Protein AF-A0A8T0P6I9-F1 (afdb_monomer_lite)

Structure (mmCIF, N/CA/C/O backbone):
data_AF-A0A8T0P6I9-F1
#
_entry.id   AF-A0A8T0P6I9-F1
#
loop_
_atom_site.group_PDB
_atom_site.id
_atom_site.type_symbol
_atom_site.label_atom_id
_atom_site.label_alt_id
_atom_site.label_comp_id
_atom_site.label_asym_id
_atom_site.label_entity_id
_atom_site.label_seq_id
_atom_site.pdbx_PDB_ins_code
_atom_site.Cartn_x
_atom_site.Cartn_y
_atom_site.Cartn_z
_atom_site.occupancy
_atom_site.B_iso_or_equiv
_atom_site.auth_seq_id
_atom_site.auth_comp_id
_atom_site.auth_asym_id
_atom_site.auth_atom_id
_atom_site.pdbx_PDB_model_num
ATOM 1 N N . MET A 1 1 ? 4.003 14.839 -4.816 1.00 78.62 1 MET A N 1
ATOM 2 C CA . MET A 1 1 ? 3.125 14.920 -3.623 1.00 78.62 1 MET A CA 1
ATOM 3 C C . MET A 1 1 ? 2.060 13.840 -3.735 1.00 78.62 1 MET A C 1
ATOM 5 O O . MET A 1 1 ? 1.485 13.714 -4.811 1.00 78.62 1 MET A O 1
ATOM 9 N N . ILE A 1 2 ? 1.836 13.067 -2.672 1.00 88.75 2 ILE A N 1
ATOM 10 C CA . ILE A 1 2 ? 0.746 12.087 -2.562 1.00 88.75 2 ILE A CA 1
ATOM 11 C C . ILE A 1 2 ? -0.077 12.498 -1.343 1.00 88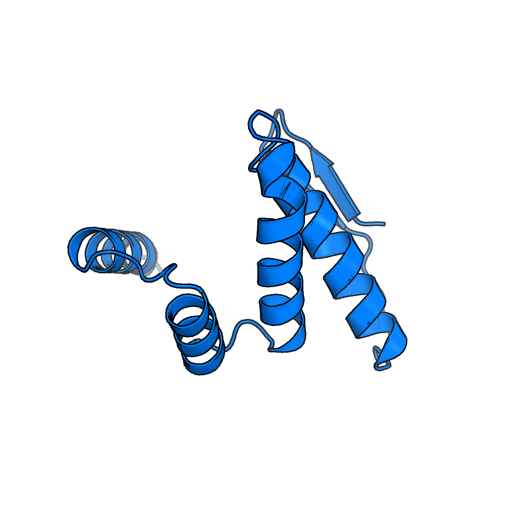.75 2 ILE A C 1
ATOM 13 O O . ILE A 1 2 ? 0.505 12.916 -0.344 1.00 88.75 2 ILE A O 1
ATOM 17 N N . ARG A 1 3 ? -1.404 12.475 -1.453 1.00 89.62 3 ARG A N 1
ATOM 18 C CA . ARG A 1 3 ? -2.305 12.829 -0.356 1.00 89.62 3 ARG A CA 1
ATOM 19 C C . ARG A 1 3 ? -3.564 11.983 -0.413 1.00 89.62 3 ARG A C 1
ATOM 21 O O . ARG A 1 3 ? -4.273 12.018 -1.421 1.00 89.62 3 ARG A O 1
ATOM 28 N N . TRP A 1 4 ? -3.877 11.311 0.687 1.00 90.56 4 TRP A N 1
ATOM 29 C CA . TRP A 1 4 ? -5.179 10.677 0.869 1.00 90.56 4 TRP A CA 1
ATOM 30 C C . TRP A 1 4 ? -6.204 11.669 1.431 1.00 90.56 4 TRP A C 1
ATOM 32 O O . TRP A 1 4 ? -5.986 12.326 2.450 1.00 90.56 4 TRP A O 1
ATOM 42 N N . GLU A 1 5 ? -7.349 11.781 0.768 1.00 91.19 5 GLU A N 1
ATOM 43 C CA . GLU A 1 5 ? -8.500 12.546 1.229 1.00 91.19 5 GLU A CA 1
ATOM 44 C C . GLU A 1 5 ? -9.618 11.591 1.639 1.00 91.19 5 GLU A C 1
ATOM 46 O O . GLU A 1 5 ? -10.221 10.893 0.823 1.00 91.19 5 GLU A O 1
ATOM 51 N N . ARG A 1 6 ? -9.858 11.551 2.949 1.00 83.38 6 ARG A N 1
ATOM 52 C CA . ARG A 1 6 ? -10.652 10.513 3.604 1.00 83.38 6 ARG A CA 1
ATOM 53 C C . ARG A 1 6 ? -12.140 10.581 3.278 1.00 83.38 6 ARG A C 1
ATOM 55 O O . ARG A 1 6 ? -12.760 9.537 3.122 1.00 83.38 6 ARG A O 1
ATOM 62 N N . GLU A 1 7 ? -12.712 11.778 3.199 1.00 87.19 7 GLU A N 1
ATOM 63 C CA . GLU A 1 7 ? -14.168 11.958 3.121 1.00 87.19 7 GLU A CA 1
ATOM 64 C C . GLU A 1 7 ? -14.742 11.400 1.820 1.00 87.19 7 GLU A C 1
ATOM 66 O O . GLU A 1 7 ? -15.793 10.767 1.835 1.00 87.19 7 GLU A O 1
ATOM 71 N N . ASN A 1 8 ? -14.016 11.558 0.713 1.00 87.88 8 ASN A N 1
ATOM 72 C CA . ASN A 1 8 ? -14.421 11.037 -0.590 1.00 87.88 8 ASN A CA 1
ATOM 73 C C . ASN A 1 8 ? -13.627 9.802 -1.039 1.00 87.88 8 ASN A C 1
ATOM 75 O O . ASN A 1 8 ? -13.789 9.371 -2.181 1.00 87.88 8 ASN A O 1
ATOM 79 N N . SER A 1 9 ? -12.765 9.242 -0.179 1.00 84.31 9 SER A N 1
ATOM 80 C CA . SER A 1 9 ? -11.862 8.128 -0.518 1.00 84.31 9 SER A CA 1
ATOM 81 C C . SER A 1 9 ? -11.034 8.395 -1.785 1.00 84.31 9 SER A C 1
ATOM 83 O O . SER A 1 9 ? -10.914 7.540 -2.664 1.00 84.31 9 SER A O 1
ATOM 85 N N . LYS A 1 10 ? -10.492 9.614 -1.911 1.00 89.62 10 LYS A N 1
ATOM 86 C CA . LYS A 1 10 ? -9.718 10.042 -3.084 1.00 89.62 10 LYS A CA 1
ATOM 87 C C . LYS A 1 10 ? -8.233 10.100 -2.770 1.00 89.62 10 LYS A C 1
ATOM 89 O O . LYS A 1 10 ? -7.812 10.725 -1.800 1.00 89.62 10 LYS A O 1
ATOM 94 N N . LEU A 1 11 ? -7.433 9.513 -3.655 1.00 87.62 11 LEU A N 1
ATOM 95 C CA . LEU A 1 11 ? -5.984 9.652 -3.648 1.00 87.62 11 LEU A CA 1
ATOM 96 C C . LEU A 1 11 ? -5.572 10.700 -4.681 1.00 87.62 11 LEU A C 1
ATOM 98 O O . LEU A 1 11 ? -5.785 10.522 -5.880 1.00 87.62 11 LEU A O 1
ATOM 102 N N . TYR A 1 12 ? -4.958 11.784 -4.217 1.00 89.88 12 TYR A N 1
ATOM 103 C CA . TYR A 1 12 ? -4.376 12.800 -5.084 1.00 89.88 12 TYR A CA 1
ATOM 104 C C . TYR A 1 12 ? -2.883 12.551 -5.220 1.00 89.88 12 TYR A C 1
ATOM 106 O O . TYR A 1 12 ? -2.175 12.372 -4.228 1.00 89.88 12 TYR A O 1
ATOM 114 N N . MET A 1 13 ? -2.400 12.570 -6.456 1.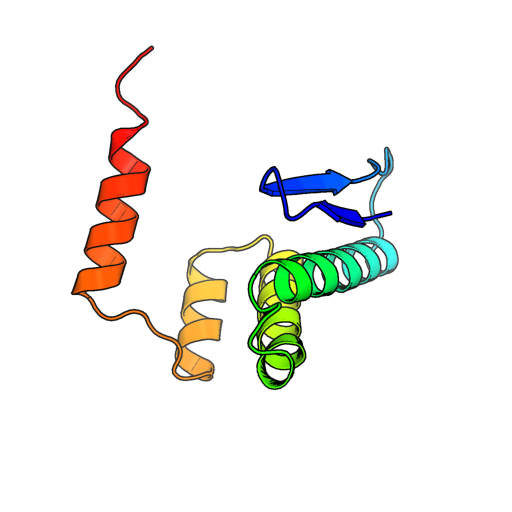00 87.81 13 MET A N 1
ATOM 115 C CA . MET A 1 13 ? -1.010 12.295 -6.777 1.00 87.81 13 MET A CA 1
ATOM 116 C C . MET A 1 13 ? -0.543 13.224 -7.885 1.00 87.81 13 MET A C 1
ATOM 118 O O . MET A 1 13 ? -1.229 13.415 -8.887 1.00 87.81 13 MET A O 1
ATOM 122 N N . GLN A 1 14 ? 0.634 13.804 -7.697 1.00 83.31 14 GLN A N 1
ATOM 123 C CA . GLN A 1 14 ? 1.304 14.555 -8.747 1.00 83.31 14 GLN A CA 1
ATOM 124 C C . GLN A 1 14 ? 2.083 13.582 -9.635 1.00 83.31 14 GLN A C 1
ATOM 126 O O . GLN A 1 14 ? 2.949 12.870 -9.123 1.00 83.31 14 GLN A O 1
ATOM 131 N N . SER A 1 15 ? 1.762 13.555 -10.933 1.00 71.50 15 SER A N 1
ATOM 132 C CA . SER A 1 15 ? 2.509 12.783 -11.934 1.00 71.50 15 SER A CA 1
ATOM 133 C C . SER A 1 15 ? 3.958 13.261 -12.001 1.00 71.50 15 SER A C 1
ATOM 135 O O . SER A 1 15 ? 4.226 14.461 -11.901 1.00 71.50 15 SER A O 1
ATOM 137 N N . SER A 1 16 ? 4.885 12.323 -12.162 1.00 68.25 16 SER A N 1
ATOM 138 C CA . SER A 1 16 ? 6.267 12.600 -12.544 1.00 68.25 16 SER A CA 1
ATOM 139 C C . SER A 1 16 ? 6.441 12.176 -13.999 1.00 68.25 16 SER A C 1
ATOM 141 O O . SER A 1 16 ? 6.466 10.983 -14.290 1.00 68.25 16 SER A O 1
ATOM 143 N N . ASP A 1 17 ? 6.549 13.140 -14.908 1.00 59.75 17 ASP A N 1
ATOM 144 C CA . ASP A 1 17 ? 6.539 12.899 -16.358 1.00 59.75 17 ASP A CA 1
ATOM 145 C C . ASP A 1 17 ? 7.927 12.490 -16.916 1.00 59.75 17 ASP A C 1
ATOM 147 O O . ASP A 1 17 ? 8.315 12.910 -18.005 1.00 59.75 17 ASP A O 1
ATOM 151 N N . GLY A 1 18 ? 8.711 11.696 -16.173 1.00 63.78 18 GLY A N 1
ATOM 152 C CA . GLY A 1 18 ? 10.096 11.340 -16.521 1.00 63.78 18 GLY A CA 1
ATOM 153 C C . GLY A 1 18 ? 10.457 9.868 -16.289 1.00 63.78 18 GLY A C 1
ATOM 154 O O . GLY A 1 18 ? 9.722 9.129 -15.633 1.00 63.78 18 GLY A O 1
ATOM 155 N N . GLU A 1 19 ? 11.605 9.437 -16.828 1.00 60.56 19 GLU A N 1
ATOM 156 C CA . GLU A 1 19 ? 12.187 8.121 -16.533 1.00 60.56 19 GLU A CA 1
ATOM 157 C C . GLU A 1 19 ? 12.539 8.029 -15.046 1.00 60.56 19 GLU A C 1
ATOM 159 O O . GLU A 1 19 ? 13.497 8.650 -14.589 1.00 60.56 19 GLU A O 1
ATOM 164 N N . SER A 1 20 ? 11.769 7.239 -14.293 1.00 67.81 20 SER A N 1
ATOM 165 C CA . SER A 1 20 ? 11.975 7.111 -12.855 1.00 67.81 20 SER A CA 1
ATOM 166 C C . SER A 1 20 ? 13.249 6.316 -12.561 1.00 67.81 20 SER A C 1
ATOM 168 O O . SER A 1 20 ? 13.280 5.093 -12.773 1.00 67.81 20 SER A O 1
ATOM 170 N N . ASN A 1 21 ? 14.287 6.968 -12.042 1.00 85.56 21 ASN A N 1
ATOM 171 C CA . ASN A 1 21 ? 15.458 6.254 -11.532 1.00 85.56 21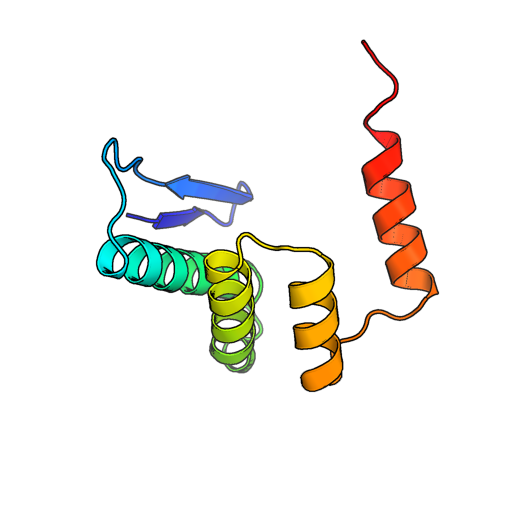 ASN A CA 1
ATOM 172 C C . ASN A 1 21 ? 15.095 5.457 -10.250 1.00 85.56 21 ASN A C 1
ATOM 174 O O . ASN A 1 21 ? 14.000 5.586 -9.695 1.00 85.56 21 ASN A O 1
ATOM 178 N N . TYR A 1 22 ? 15.997 4.600 -9.753 1.00 89.75 22 TYR A N 1
ATOM 179 C CA . TYR A 1 22 ? 15.711 3.798 -8.549 1.00 89.75 22 TYR A CA 1
ATOM 180 C C . TYR A 1 22 ? 15.414 4.648 -7.304 1.00 89.75 22 TYR A C 1
ATOM 182 O O . TYR A 1 22 ? 14.600 4.247 -6.473 1.00 89.75 22 TYR A O 1
ATOM 190 N N . GLU A 1 23 ? 16.035 5.821 -7.172 1.00 90.00 23 GLU A N 1
ATOM 191 C CA . GLU A 1 23 ? 15.776 6.741 -6.062 1.00 90.00 23 GLU A CA 1
ATOM 192 C C . GLU A 1 23 ? 14.333 7.266 -6.107 1.00 90.00 23 GLU A C 1
ATOM 194 O O . GLU A 1 23 ? 13.640 7.269 -5.089 1.00 90.00 23 GLU A O 1
ATOM 199 N N . GLU A 1 24 ? 13.852 7.653 -7.286 1.00 89.00 24 GLU A N 1
ATOM 200 C CA . GLU A 1 24 ? 12.488 8.133 -7.503 1.00 89.00 24 GLU A CA 1
ATOM 201 C C . GLU A 1 24 ? 11.458 7.033 -7.264 1.00 89.00 24 GLU A C 1
ATOM 203 O O . GLU A 1 24 ? 10.466 7.280 -6.578 1.00 89.00 24 GLU A O 1
ATOM 208 N N . LYS A 1 25 ? 11.728 5.799 -7.713 1.00 90.38 25 LYS A N 1
ATOM 209 C CA . LYS A 1 25 ? 10.881 4.633 -7.405 1.00 90.38 25 LYS A CA 1
ATOM 210 C C . LYS A 1 25 ? 10.773 4.385 -5.901 1.00 90.38 25 LYS A C 1
ATOM 212 O O . LYS A 1 25 ? 9.679 4.168 -5.384 1.00 90.38 25 LYS A O 1
ATOM 217 N N . ILE A 1 26 ? 11.890 4.457 -5.173 1.00 92.75 26 ILE A N 1
ATOM 218 C CA . ILE A 1 26 ? 11.901 4.267 -3.715 1.00 92.75 26 ILE A CA 1
ATOM 219 C C . ILE A 1 26 ? 11.170 5.405 -3.001 1.00 92.75 26 ILE A C 1
ATOM 221 O O . ILE A 1 26 ? 10.400 5.137 -2.074 1.00 92.75 26 ILE A O 1
ATOM 225 N N . LYS A 1 27 ? 11.383 6.661 -3.413 1.00 91.94 27 LYS A N 1
ATOM 226 C CA . LYS A 1 27 ? 10.656 7.820 -2.871 1.00 91.94 27 LYS A CA 1
ATOM 227 C C . LYS A 1 27 ? 9.161 7.657 -3.088 1.00 91.94 27 LYS A C 1
ATOM 229 O O . LYS A 1 27 ? 8.400 7.758 -2.129 1.00 91.94 27 LYS A O 1
ATOM 234 N N . PHE A 1 28 ? 8.762 7.342 -4.318 1.00 91.44 28 PHE A N 1
ATOM 235 C CA . PHE A 1 28 ? 7.376 7.089 -4.676 1.00 91.44 28 PHE A CA 1
ATOM 236 C C . PHE A 1 28 ? 6.758 6.013 -3.786 1.00 91.44 28 PHE A C 1
ATOM 238 O O . PHE A 1 28 ? 5.812 6.307 -3.062 1.00 91.44 28 PHE A O 1
ATOM 245 N N . ALA A 1 29 ? 7.336 4.809 -3.766 1.00 93.75 29 ALA A N 1
ATOM 246 C CA . ALA A 1 29 ? 6.822 3.688 -2.985 1.00 93.75 29 ALA A CA 1
ATOM 247 C C . ALA A 1 29 ? 6.734 4.019 -1.488 1.00 93.75 29 ALA A C 1
ATOM 249 O O . ALA A 1 29 ? 5.791 3.612 -0.817 1.00 93.75 29 ALA A O 1
ATOM 250 N N . THR A 1 30 ? 7.692 4.794 -0.966 1.00 94.94 30 THR A N 1
ATOM 251 C CA . THR A 1 30 ? 7.700 5.225 0.438 1.00 94.94 30 THR A CA 1
ATOM 252 C C . THR A 1 30 ? 6.538 6.169 0.746 1.00 94.94 30 THR A C 1
ATOM 254 O O . THR A 1 30 ? 5.782 5.902 1.675 1.00 94.94 30 THR A O 1
ATOM 257 N N . TYR A 1 31 ? 6.362 7.245 -0.027 1.00 94.06 31 TYR A N 1
ATOM 258 C CA . TYR A 1 31 ? 5.278 8.205 0.214 1.00 94.06 31 TYR A CA 1
ATOM 259 C C . TYR A 1 31 ? 3.902 7.616 -0.092 1.00 94.06 31 TYR A C 1
ATOM 261 O O . TYR A 1 31 ? 2.941 7.885 0.623 1.00 94.06 31 TYR A O 1
ATOM 269 N N . PHE A 1 32 ? 3.811 6.796 -1.138 1.00 93.62 32 PHE A N 1
ATOM 270 C CA . PHE A 1 32 ? 2.585 6.108 -1.513 1.00 93.62 32 PHE A CA 1
ATOM 271 C C . PHE A 1 32 ? 2.115 5.195 -0.382 1.00 93.62 32 PHE A C 1
ATOM 273 O O . PHE A 1 32 ? 0.971 5.284 0.056 1.00 93.62 32 PHE A O 1
ATOM 280 N N . ALA A 1 33 ? 3.015 4.358 0.133 1.00 96.00 33 ALA A N 1
ATOM 281 C CA . ALA A 1 33 ? 2.678 3.421 1.186 1.00 96.00 33 ALA A CA 1
ATOM 282 C C . ALA A 1 33 ? 2.289 4.104 2.502 1.00 96.00 33 ALA A C 1
ATOM 284 O O . ALA A 1 33 ? 1.348 3.662 3.161 1.00 96.00 33 ALA A O 1
ATOM 285 N N . ASP A 1 34 ? 2.980 5.183 2.867 1.00 95.75 34 ASP A N 1
ATOM 286 C CA . ASP A 1 34 ? 2.688 5.959 4.072 1.00 95.75 34 ASP A CA 1
ATOM 287 C C . ASP A 1 34 ? 1.288 6.597 4.012 1.00 95.75 34 ASP A C 1
ATOM 289 O O . ASP A 1 34 ? 0.480 6.413 4.923 1.00 95.75 34 ASP A O 1
ATOM 293 N N . GLU A 1 35 ? 0.953 7.266 2.905 1.00 95.44 35 GLU A N 1
ATOM 294 C CA . GLU A 1 35 ? -0.351 7.920 2.734 1.00 95.44 35 GLU A CA 1
ATOM 295 C C . GLU A 1 35 ? -1.516 6.925 2.685 1.00 95.44 35 GLU A C 1
ATOM 297 O O . GLU A 1 35 ? -2.538 7.149 3.337 1.00 95.44 35 GLU A O 1
ATOM 302 N N . ILE A 1 36 ? -1.367 5.802 1.970 1.00 94.38 36 ILE A N 1
ATOM 303 C CA . ILE A 1 36 ? -2.399 4.754 1.951 1.00 94.38 36 ILE A CA 1
ATOM 304 C C . ILE A 1 36 ? -2.592 4.165 3.348 1.00 94.38 36 ILE A C 1
ATOM 306 O O . ILE A 1 36 ? -3.726 4.007 3.797 1.00 94.38 36 ILE A O 1
ATOM 310 N N . SER A 1 37 ? -1.505 3.875 4.062 1.00 95.56 37 SER A N 1
ATOM 311 C CA . SER A 1 37 ? -1.592 3.237 5.379 1.00 95.56 37 SER A CA 1
ATOM 312 C C . SER A 1 37 ? -2.251 4.147 6.409 1.00 95.56 37 SER A C 1
ATOM 314 O O . SER A 1 37 ? -3.108 3.693 7.162 1.00 95.56 37 SER A O 1
ATOM 316 N N . LYS A 1 38 ? -1.927 5.444 6.390 1.00 94.25 38 LYS A N 1
ATOM 317 C CA . LYS A 1 38 ? -2.608 6.458 7.206 1.00 94.25 38 LYS A CA 1
ATOM 318 C C . LYS A 1 38 ? -4.086 6.590 6.857 1.00 94.25 38 LYS A C 1
ATOM 320 O O . LYS A 1 38 ? -4.900 6.765 7.755 1.00 94.25 38 LYS A O 1
ATOM 325 N N . GLY A 1 39 ? -4.431 6.520 5.571 1.00 92.44 39 GLY A N 1
ATOM 326 C CA . GLY A 1 39 ? -5.814 6.605 5.108 1.00 92.44 39 GLY A CA 1
ATOM 327 C C . GLY A 1 39 ? -6.665 5.409 5.535 1.00 92.44 39 GLY A C 1
ATOM 328 O O . GLY A 1 39 ? -7.780 5.595 6.020 1.00 92.44 39 GLY A O 1
ATOM 329 N N . VAL A 1 40 ? -6.132 4.195 5.378 1.00 92.19 40 VAL A N 1
ATOM 330 C CA . VAL A 1 40 ? -6.838 2.932 5.652 1.00 92.19 40 VAL A CA 1
ATOM 331 C C . VAL A 1 40 ? -6.892 2.615 7.147 1.00 92.19 40 VAL A C 1
ATOM 333 O O . VAL A 1 40 ? -7.931 2.190 7.642 1.00 92.19 40 VAL A O 1
ATOM 336 N N . LEU A 1 41 ? -5.797 2.835 7.878 1.00 94.31 41 LEU A N 1
ATOM 337 C CA . LEU A 1 41 ? -5.660 2.465 9.292 1.00 94.31 41 LEU A CA 1
ATOM 338 C C . LEU A 1 41 ? -5.687 3.686 10.219 1.00 94.31 41 LEU A C 1
ATOM 340 O O . LEU A 1 41 ? -5.023 3.692 11.253 1.00 94.31 41 LEU A O 1
ATOM 344 N N . PHE A 1 42 ? -6.452 4.727 9.876 1.00 90.94 42 PHE A N 1
ATOM 345 C CA . PHE A 1 42 ? -6.492 5.969 10.661 1.00 90.94 42 PHE A CA 1
ATOM 346 C C . PHE A 1 42 ? -6.927 5.760 12.128 1.00 90.94 42 PHE A C 1
ATOM 348 O O . PHE A 1 42 ? -6.549 6.550 12.991 1.00 90.94 42 PHE A O 1
ATOM 355 N N . GLU A 1 43 ? -7.685 4.696 12.420 1.00 94.44 43 GLU A N 1
ATOM 356 C CA . GLU A 1 43 ? -8.106 4.308 13.780 1.00 94.44 43 GLU A CA 1
ATOM 357 C C . GLU A 1 43 ? -7.135 3.332 14.470 1.00 94.44 43 GLU A C 1
ATOM 359 O O . GLU A 1 43 ? -7.228 3.122 15.675 1.00 94.44 43 GLU A O 1
ATOM 364 N N . MET A 1 44 ? -6.186 2.754 13.727 1.00 95.19 44 MET A N 1
ATOM 365 C CA . MET A 1 44 ? -5.213 1.755 14.190 1.00 95.19 44 MET A CA 1
ATOM 366 C C . MET A 1 44 ? -3.790 2.256 13.926 1.00 95.19 44 MET A C 1
ATOM 368 O O . MET A 1 44 ? -3.025 1.680 13.149 1.00 95.19 44 MET A O 1
ATOM 372 N N . ALA A 1 45 ? -3.453 3.394 14.539 1.00 93.75 45 ALA A N 1
ATOM 373 C CA . ALA A 1 45 ? -2.217 4.118 14.253 1.00 93.75 45 ALA A CA 1
ATOM 374 C C . ALA A 1 45 ? -0.939 3.295 14.510 1.00 93.75 45 ALA A C 1
ATOM 376 O O . ALA A 1 45 ? 0.076 3.495 13.845 1.00 93.75 45 ALA A O 1
ATOM 377 N N . ASP A 1 46 ? -0.998 2.346 15.443 1.00 96.81 46 ASP A N 1
ATOM 378 C CA . ASP A 1 46 ? 0.062 1.387 15.760 1.00 96.81 46 ASP A CA 1
ATOM 379 C C . ASP A 1 46 ? 0.345 0.399 14.616 1.00 96.81 46 ASP A C 1
ATOM 381 O O . ASP A 1 46 ? 1.469 -0.080 14.480 1.00 96.81 46 ASP A O 1
ATOM 385 N N . GLN A 1 47 ? -0.646 0.134 13.762 1.00 94.81 47 GLN A N 1
ATOM 386 C CA . GLN A 1 47 ? -0.538 -0.784 12.626 1.00 94.81 47 GLN A CA 1
ATOM 387 C C . GLN A 1 47 ? -0.077 -0.095 11.333 1.00 94.81 47 GLN A C 1
ATOM 389 O O . GLN A 1 47 ? 0.354 -0.772 10.394 1.00 94.81 47 GLN A O 1
ATOM 394 N N . ILE A 1 48 ? -0.115 1.243 11.281 1.00 96.00 48 ILE A N 1
ATOM 395 C CA . ILE A 1 48 ? 0.296 2.035 10.108 1.00 96.00 48 ILE A CA 1
ATOM 396 C C . ILE A 1 48 ? 1.709 1.665 9.624 1.00 96.00 48 ILE A C 1
ATOM 398 O O . ILE A 1 48 ? 1.853 1.421 8.424 1.00 96.00 48 ILE A O 1
ATOM 402 N N . PRO A 1 49 ? 2.751 1.572 10.482 1.00 96.12 49 PRO A N 1
ATOM 403 C CA . PRO A 1 49 ? 4.104 1.259 10.016 1.00 96.12 49 PRO A CA 1
ATOM 404 C C . PRO A 1 49 ? 4.201 -0.113 9.338 1.00 96.12 49 PRO A C 1
ATOM 406 O O . PRO A 1 49 ? 4.879 -0.254 8.320 1.00 96.12 49 PRO A O 1
ATOM 409 N N . SER A 1 50 ? 3.493 -1.110 9.874 1.00 93.62 50 SER A N 1
ATOM 410 C CA . SER A 1 50 ? 3.479 -2.476 9.340 1.00 93.62 50 SER A CA 1
ATOM 411 C C . SER A 1 50 ? 2.835 -2.531 7.956 1.00 93.62 50 SER A C 1
ATOM 413 O O . SER A 1 50 ? 3.383 -3.146 7.040 1.00 93.62 50 SER A O 1
ATOM 415 N N . LEU A 1 51 ? 1.695 -1.856 7.777 1.00 94.25 51 LEU A N 1
ATOM 416 C CA . LEU A 1 51 ? 1.034 -1.789 6.475 1.00 94.25 51 LEU A CA 1
ATOM 417 C C . LEU A 1 51 ? 1.862 -0.986 5.460 1.00 94.25 51 LEU A C 1
ATOM 419 O O . LEU A 1 51 ? 1.990 -1.406 4.309 1.00 94.25 51 LEU A O 1
ATOM 423 N N . ALA A 1 52 ? 2.488 0.112 5.891 1.00 96.69 52 ALA A N 1
ATOM 424 C CA . ALA A 1 52 ? 3.324 0.934 5.023 1.00 96.69 52 ALA A CA 1
ATOM 425 C C . ALA A 1 52 ? 4.541 0.151 4.509 1.00 96.69 52 ALA A C 1
ATOM 427 O O . ALA A 1 52 ? 4.896 0.245 3.335 1.00 96.69 52 ALA A O 1
ATOM 428 N N . GLU A 1 53 ? 5.161 -0.681 5.347 1.00 95.38 53 GLU A N 1
ATOM 429 C CA . GLU A 1 53 ? 6.246 -1.557 4.903 1.00 95.38 53 GLU A CA 1
ATOM 430 C C . GLU A 1 53 ? 5.773 -2.530 3.805 1.00 95.38 53 GLU A C 1
ATOM 432 O O . GLU A 1 53 ? 6.414 -2.644 2.757 1.00 95.38 53 GLU A O 1
ATOM 437 N N . LEU A 1 54 ? 4.623 -3.184 4.001 1.00 93.94 54 LEU A N 1
ATOM 438 C CA . LEU A 1 54 ? 4.070 -4.145 3.040 1.00 93.94 54 LEU A CA 1
ATOM 439 C C . LEU A 1 54 ? 3.713 -3.497 1.701 1.00 93.94 54 LEU A C 1
ATOM 441 O O . LEU A 1 54 ? 4.086 -4.018 0.648 1.00 93.94 54 LEU A O 1
ATOM 445 N N . ILE A 1 55 ? 3.028 -2.351 1.729 1.00 94.94 55 ILE A N 1
ATOM 446 C CA . ILE A 1 55 ? 2.640 -1.628 0.512 1.00 94.94 55 ILE A CA 1
ATOM 447 C C . ILE A 1 55 ? 3.880 -1.111 -0.218 1.00 94.94 55 ILE A C 1
ATOM 449 O O . ILE A 1 55 ? 3.928 -1.171 -1.446 1.00 94.94 55 ILE A O 1
ATOM 453 N N . LYS A 1 56 ? 4.910 -0.661 0.508 1.00 95.88 56 LYS A N 1
ATOM 454 C CA . LYS A 1 56 ? 6.176 -0.232 -0.095 1.00 95.88 56 LYS A CA 1
ATOM 455 C C . LYS A 1 56 ? 6.862 -1.384 -0.828 1.00 95.88 56 LYS A C 1
ATOM 457 O O . LYS A 1 56 ? 7.275 -1.199 -1.971 1.00 95.88 56 LYS A O 1
ATOM 462 N N . PHE A 1 57 ? 6.965 -2.564 -0.209 1.00 94.19 57 PHE A N 1
ATOM 463 C CA . PHE A 1 57 ? 7.519 -3.748 -0.878 1.00 94.19 57 PHE A CA 1
ATOM 464 C C . PHE A 1 57 ? 6.684 -4.158 -2.091 1.00 94.19 57 PHE A C 1
ATOM 466 O O . PHE A 1 57 ? 7.251 -4.399 -3.152 1.00 94.19 57 PHE A O 1
ATOM 473 N N . GLY A 1 58 ? 5.355 -4.176 -1.963 1.00 93.38 58 GLY A N 1
ATOM 474 C CA . GLY A 1 58 ? 4.454 -4.449 -3.083 1.00 93.38 58 GLY A CA 1
ATOM 475 C C . GLY A 1 58 ? 4.664 -3.474 -4.242 1.00 93.38 58 GLY A C 1
ATOM 476 O O . GLY A 1 58 ? 4.869 -3.906 -5.370 1.00 93.38 58 GLY A O 1
ATOM 477 N N . SER A 1 59 ? 4.723 -2.171 -3.957 1.00 93.00 59 SER A N 1
ATOM 478 C CA . SER A 1 59 ? 4.929 -1.126 -4.965 1.00 93.00 59 SER A CA 1
ATOM 479 C C . SER A 1 59 ? 6.279 -1.231 -5.672 1.00 93.00 59 SER A C 1
ATOM 481 O O . SER A 1 59 ? 6.343 -0.958 -6.863 1.00 93.00 59 SER A O 1
ATOM 483 N N . LEU A 1 60 ? 7.351 -1.612 -4.972 1.00 93.00 60 LEU A N 1
ATOM 484 C CA . LEU A 1 60 ? 8.674 -1.807 -5.584 1.00 93.00 60 LEU A CA 1
ATOM 485 C C . LEU A 1 60 ? 8.755 -3.062 -6.464 1.00 93.00 60 LEU A C 1
ATOM 487 O O . LEU A 1 60 ? 9.664 -3.171 -7.282 1.00 93.00 60 LEU A O 1
ATOM 491 N N . LEU A 1 61 ? 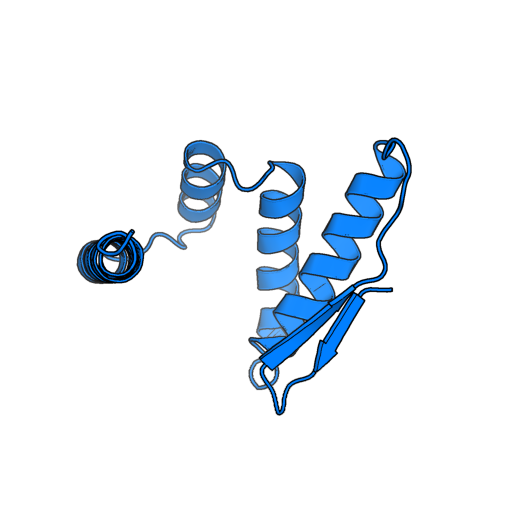7.829 -4.001 -6.273 1.00 91.88 61 LEU A N 1
ATOM 492 C CA . LEU A 1 61 ? 7.721 -5.259 -7.013 1.00 91.88 61 LEU A CA 1
ATOM 493 C C . LEU A 1 61 ? 6.570 -5.225 -8.028 1.00 91.88 61 LEU A C 1
ATOM 495 O O . LEU A 1 61 ? 6.101 -6.282 -8.452 1.00 91.88 61 LEU A O 1
ATOM 499 N N . ASP A 1 62 ? 6.080 -4.027 -8.362 1.00 91.38 62 ASP A N 1
ATOM 500 C CA . ASP A 1 62 ? 4.954 -3.793 -9.273 1.00 91.38 62 ASP A CA 1
ATOM 501 C C . ASP A 1 62 ? 3.701 -4.618 -8.919 1.00 91.38 62 ASP A C 1
ATOM 503 O O . ASP A 1 62 ? 2.930 -5.023 -9.785 1.00 91.38 62 ASP A O 1
ATOM 507 N N . PHE A 1 63 ? 3.515 -4.901 -7.626 1.00 92.06 63 PHE A N 1
ATOM 508 C CA . PHE A 1 63 ? 2.457 -5.754 -7.080 1.00 92.06 63 PHE A CA 1
ATOM 509 C C . PHE A 1 63 ? 2.328 -7.116 -7.777 1.00 92.06 63 PHE A C 1
ATOM 511 O O . PHE A 1 63 ? 1.238 -7.671 -7.868 1.00 92.06 63 PHE A O 1
ATOM 518 N N . GLN A 1 64 ? 3.442 -7.686 -8.240 1.00 93.44 64 GLN A N 1
ATOM 519 C CA . GLN A 1 64 ? 3.443 -8.980 -8.911 1.00 93.44 64 GLN A CA 1
ATOM 520 C C . GLN A 1 64 ? 2.854 -10.076 -8.004 1.00 93.44 64 GLN A C 1
ATOM 522 O O . GLN A 1 64 ? 3.376 -10.340 -6.919 1.00 93.44 64 GLN A O 1
ATOM 527 N N . ASP A 1 65 ? 1.797 -10.749 -8.472 1.00 88.50 65 ASP A N 1
ATOM 528 C CA . ASP A 1 65 ? 0.978 -11.676 -7.672 1.00 88.50 65 ASP A CA 1
ATOM 529 C C . ASP A 1 65 ? 1.781 -12.715 -6.877 1.00 88.50 65 ASP A C 1
ATOM 531 O O . ASP A 1 65 ? 1.514 -12.961 -5.700 1.00 88.50 65 ASP A O 1
ATOM 535 N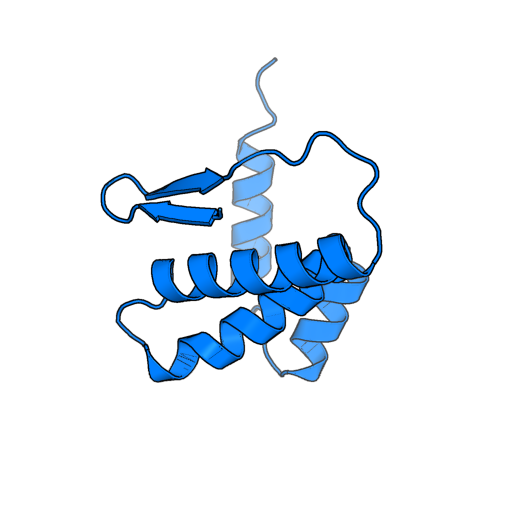 N . ALA A 1 66 ? 2.786 -13.341 -7.497 1.00 91.12 66 ALA A N 1
ATOM 536 C CA . ALA A 1 66 ? 3.582 -14.378 -6.843 1.00 91.12 66 ALA A CA 1
ATOM 537 C C . ALA A 1 66 ? 4.496 -13.798 -5.753 1.00 91.12 66 ALA A C 1
ATOM 539 O O . ALA A 1 66 ? 4.625 -14.398 -4.682 1.00 91.12 66 ALA A O 1
ATOM 540 N N . ALA A 1 67 ? 5.093 -12.630 -6.000 1.00 91.69 67 ALA A N 1
ATOM 541 C CA . ALA A 1 67 ? 5.923 -11.913 -5.044 1.00 91.69 67 ALA A CA 1
ATOM 542 C C . ALA A 1 67 ? 5.097 -11.404 -3.854 1.00 91.69 67 ALA A C 1
ATOM 544 O O . ALA A 1 67 ? 5.481 -11.622 -2.704 1.00 91.69 67 ALA A O 1
ATOM 545 N N . VAL A 1 68 ? 3.920 -10.825 -4.110 1.00 89.19 68 VAL A N 1
ATOM 546 C CA . VAL A 1 68 ? 2.970 -10.423 -3.061 1.00 89.19 68 VAL A CA 1
ATOM 547 C C . VAL A 1 68 ? 2.491 -11.647 -2.277 1.00 89.19 68 VAL A C 1
ATOM 549 O O . VAL A 1 68 ? 2.523 -11.649 -1.048 1.00 89.19 68 VAL A O 1
ATOM 552 N N . GLY A 1 69 ? 2.139 -12.738 -2.958 1.00 89.56 69 GLY A N 1
ATOM 553 C CA . GLY A 1 69 ? 1.731 -13.985 -2.311 1.00 89.56 69 GLY A CA 1
ATOM 554 C C . GLY A 1 69 ? 2.837 -14.621 -1.461 1.00 89.56 69 GLY A C 1
ATOM 555 O O . GLY A 1 69 ? 2.557 -15.266 -0.448 1.00 89.56 69 GLY A O 1
ATOM 556 N N . PHE A 1 70 ? 4.108 -14.460 -1.834 1.00 90.56 70 PHE A N 1
ATOM 557 C CA . PHE A 1 70 ? 5.237 -14.837 -0.982 1.00 90.56 70 PHE A CA 1
ATOM 558 C C . PHE A 1 70 ? 5.380 -13.903 0.230 1.00 90.56 70 PHE A C 1
ATOM 560 O O . PHE A 1 70 ? 5.517 -14.393 1.351 1.00 90.56 70 PHE A O 1
ATOM 567 N N . LEU A 1 71 ? 5.292 -12.584 0.032 1.00 89.31 71 LEU A N 1
ATOM 568 C CA . LEU A 1 71 ? 5.383 -11.589 1.105 1.00 89.31 71 LEU A CA 1
ATOM 569 C C . LEU A 1 71 ? 4.330 -11.838 2.194 1.00 89.31 71 LEU A C 1
ATOM 571 O O . LEU A 1 71 ? 4.678 -11.939 3.371 1.00 89.31 71 LEU A O 1
ATOM 575 N N . LEU A 1 72 ? 3.069 -12.030 1.797 1.00 89.88 72 LEU A N 1
ATOM 576 C CA . LEU A 1 72 ? 1.967 -12.333 2.713 1.00 89.88 72 LEU A CA 1
ATOM 577 C C . LEU A 1 72 ? 2.217 -13.630 3.491 1.00 89.88 72 LEU A C 1
ATOM 579 O O . LEU A 1 72 ? 2.064 -13.652 4.710 1.00 89.88 72 LEU A O 1
ATOM 583 N N . ARG A 1 73 ? 2.685 -14.690 2.817 1.00 91.25 73 ARG A N 1
ATOM 584 C CA . ARG A 1 73 ? 3.093 -15.950 3.465 1.00 91.25 73 ARG A CA 1
ATOM 585 C C . ARG A 1 73 ? 4.172 -15.741 4.517 1.00 91.25 73 ARG A C 1
ATOM 587 O O . ARG A 1 73 ? 4.016 -16.195 5.642 1.00 91.25 73 ARG A O 1
ATOM 594 N N . SER A 1 74 ? 5.238 -15.026 4.167 1.00 90.69 74 SER A N 1
ATOM 595 C CA . SER A 1 74 ? 6.378 -14.801 5.065 1.00 90.69 74 SER A CA 1
ATOM 596 C C . SER A 1 74 ? 6.014 -14.039 6.345 1.00 90.69 74 SER A C 1
ATOM 598 O O . SER A 1 74 ? 6.691 -14.176 7.360 1.00 90.69 74 SER A O 1
ATOM 600 N N . LYS A 1 75 ? 4.935 -13.250 6.299 1.00 88.81 75 LYS A N 1
ATOM 601 C CA . LYS A 1 75 ? 4.441 -12.429 7.409 1.00 88.81 75 LYS A CA 1
ATOM 602 C C . LYS A 1 75 ? 3.214 -13.042 8.098 1.00 88.81 75 LYS A C 1
ATOM 604 O O . LYS A 1 75 ? 2.660 -12.409 8.987 1.00 88.81 75 LYS A O 1
ATOM 609 N N . ASN A 1 76 ? 2.802 -14.258 7.720 1.00 91.44 76 ASN A N 1
ATOM 610 C CA . ASN A 1 76 ? 1.580 -14.921 8.197 1.00 91.44 76 ASN A CA 1
ATOM 611 C C . ASN A 1 76 ? 0.300 -14.088 7.970 1.00 91.44 76 ASN A C 1
ATOM 613 O O . ASN A 1 76 ? -0.611 -14.093 8.789 1.00 91.44 76 ASN A O 1
ATOM 617 N N . LEU A 1 77 ? 0.238 -13.378 6.841 1.00 90.56 77 LEU A N 1
ATOM 618 C CA . LEU A 1 77 ? -0.881 -12.528 6.411 1.00 90.56 77 LEU A CA 1
ATOM 619 C C . LEU A 1 77 ? -1.629 -13.133 5.217 1.00 90.56 77 LEU A C 1
ATOM 621 O O . LEU A 1 77 ? -2.159 -12.420 4.367 1.00 90.56 77 LEU A O 1
ATOM 625 N N . GLN A 1 78 ? -1.606 -14.458 5.091 1.00 89.56 78 GLN A N 1
ATOM 626 C CA . GLN A 1 78 ? -2.377 -15.127 4.052 1.00 89.56 78 GLN A CA 1
ATOM 627 C C . GLN A 1 78 ? -3.865 -14.934 4.317 1.00 89.56 78 GLN A C 1
ATOM 629 O O . GLN A 1 78 ? -4.321 -15.076 5.449 1.00 89.56 78 GLN A O 1
ATOM 634 N N . LEU A 1 79 ? -4.609 -14.653 3.254 1.00 87.94 79 LEU A N 1
ATOM 635 C CA . LEU A 1 79 ? -6.060 -14.656 3.311 1.00 87.94 79 LEU A CA 1
ATOM 636 C C . LEU A 1 79 ? -6.569 -16.067 3.594 1.00 87.94 79 LEU A C 1
ATOM 638 O O . LEU A 1 79 ? -5.986 -17.056 3.129 1.00 87.94 79 LEU A O 1
ATOM 642 N N . PHE A 1 80 ? -7.686 -16.149 4.311 1.00 90.25 80 PHE A N 1
ATOM 643 C CA . PHE A 1 80 ? -8.441 -17.388 4.375 1.00 90.25 80 PHE A CA 1
ATOM 644 C C . PHE A 1 80 ? -9.006 -17.721 2.983 1.00 90.25 80 PHE A C 1
ATOM 646 O O . PHE A 1 80 ? -9.290 -16.805 2.202 1.00 90.25 80 PHE A O 1
ATOM 653 N N . PRO A 1 81 ? -9.158 -19.012 2.634 1.00 89.44 81 PRO A N 1
ATOM 654 C 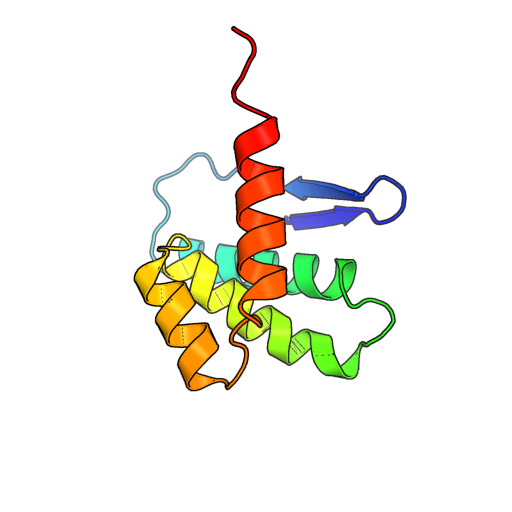CA . PRO A 1 81 ? -9.684 -19.421 1.331 1.00 89.44 81 PRO A CA 1
ATOM 655 C C . PRO A 1 81 ? -11.025 -18.765 0.971 1.00 89.44 81 PRO A C 1
ATOM 657 O O . PRO A 1 81 ? -11.272 -18.456 -0.193 1.00 89.44 81 PRO A O 1
ATOM 660 N N . GLU A 1 82 ? -11.877 -18.530 1.967 1.00 92.06 82 GLU A N 1
ATOM 661 C CA . GLU A 1 82 ? -13.184 -17.892 1.826 1.00 92.06 82 GLU A CA 1
ATOM 662 C C . GLU A 1 82 ? -13.058 -16.427 1.384 1.00 92.06 82 GLU A C 1
ATOM 664 O O . GLU A 1 82 ? -13.752 -15.997 0.459 1.00 92.06 82 GLU A O 1
ATOM 669 N N . ASP A 1 83 ? -12.133 -15.682 1.993 1.00 89.88 83 ASP A N 1
ATOM 670 C CA . ASP A 1 83 ? -11.879 -14.274 1.679 1.00 89.88 83 ASP A CA 1
ATOM 671 C C . ASP A 1 83 ? -11.205 -14.124 0.311 1.00 89.88 83 ASP A C 1
ATOM 673 O O . ASP A 1 83 ? -11.577 -13.258 -0.483 1.00 89.88 83 ASP A O 1
ATOM 677 N N . ASP A 1 84 ? -10.248 -15.002 -0.005 1.00 87.25 84 ASP A N 1
ATOM 678 C CA . ASP A 1 84 ? -9.603 -15.045 -1.322 1.00 87.25 84 ASP A CA 1
ATOM 679 C C . ASP A 1 84 ? -10.631 -15.322 -2.432 1.00 87.25 84 ASP A C 1
ATOM 681 O O . ASP A 1 84 ? -10.651 -14.638 -3.461 1.00 87.25 84 ASP A O 1
ATOM 685 N N . TYR A 1 85 ? -11.545 -16.271 -2.205 1.00 89.06 85 TYR A N 1
ATOM 686 C CA . TYR A 1 85 ? -12.643 -16.554 -3.127 1.00 89.06 85 TYR A CA 1
ATOM 687 C C . TYR A 1 85 ? -13.590 -15.355 -3.279 1.00 89.06 85 TYR A C 1
ATOM 689 O O . TYR A 1 85 ? -13.943 -14.979 -4.403 1.00 89.06 85 TYR A O 1
ATOM 697 N N . PHE A 1 86 ? -13.971 -14.716 -2.169 1.00 90.56 86 PHE A N 1
ATOM 698 C CA . PHE A 1 86 ? -14.828 -13.532 -2.177 1.00 90.56 86 PHE A CA 1
ATOM 699 C C . PHE A 1 86 ? -14.208 -12.383 -2.990 1.00 90.56 86 PHE A C 1
ATOM 701 O O . PHE A 1 86 ? -14.857 -11.838 -3.893 1.00 90.56 86 PHE A O 1
ATOM 708 N N . LEU A 1 87 ? -12.934 -12.060 -2.755 1.00 85.81 87 LEU A N 1
ATOM 709 C CA . LEU A 1 87 ? -12.218 -11.013 -3.490 1.00 85.81 87 LEU A CA 1
ATOM 710 C C . LEU A 1 87 ? -12.108 -11.335 -4.983 1.00 85.81 87 LEU A C 1
ATOM 712 O O . LEU A 1 87 ? -12.416 -10.493 -5.824 1.00 85.81 87 LEU A O 1
ATOM 716 N N . LYS A 1 88 ? -11.759 -12.571 -5.346 1.00 85.50 88 LYS A N 1
ATOM 717 C CA . LYS A 1 88 ? -11.693 -12.975 -6.760 1.00 85.50 88 LYS A CA 1
ATOM 718 C C . LYS A 1 88 ? -13.051 -12.872 -7.454 1.00 85.50 88 LYS A C 1
ATOM 720 O O . LYS A 1 88 ? -13.125 -12.404 -8.589 1.00 85.50 88 LYS A O 1
ATOM 725 N N . SER A 1 89 ? -14.131 -13.257 -6.774 1.00 88.38 89 SER A N 1
ATOM 726 C CA . SER A 1 89 ? -15.487 -13.193 -7.335 1.00 88.38 89 SER A CA 1
ATOM 727 C C . SER A 1 89 ? -15.980 -11.755 -7.558 1.00 88.38 89 SER A C 1
ATOM 729 O O . SER A 1 89 ? -16.608 -11.470 -8.579 1.00 88.38 89 SER A O 1
ATOM 731 N N . SER A 1 90 ? -15.644 -10.833 -6.651 1.00 80.38 90 SER A N 1
ATOM 732 C CA . SER A 1 90 ? -16.023 -9.416 -6.738 1.00 80.38 90 SER A CA 1
ATOM 733 C C . SER A 1 90 ? -15.228 -8.653 -7.804 1.00 80.38 90 SER A C 1
ATOM 735 O O . SER A 1 90 ? -15.801 -7.832 -8.517 1.00 80.38 90 SER A O 1
ATOM 737 N N . MET A 1 91 ? -13.948 -8.987 -7.993 1.00 72.25 91 MET A N 1
ATOM 738 C CA . MET A 1 91 ? -13.093 -8.417 -9.046 1.00 72.25 91 MET A CA 1
ATOM 739 C C . MET A 1 91 ? -13.515 -8.867 -10.459 1.00 72.25 91 MET A C 1
ATOM 741 O O . MET A 1 91 ? -13.417 -8.102 -11.418 1.00 72.25 91 MET A O 1
ATOM 745 N N . LEU A 1 92 ? -14.025 -10.097 -10.603 1.00 59.38 92 LEU A N 1
ATOM 746 C CA . LEU A 1 92 ? -14.482 -10.655 -11.886 1.00 59.38 92 LEU A CA 1
ATOM 747 C C . LEU A 1 92 ? -15.907 -10.218 -12.277 1.00 59.38 92 LEU A C 1
ATOM 749 O O . LEU A 1 92 ? -16.267 -10.281 -13.454 1.00 59.38 92 LEU A O 1
ATOM 753 N N . GLY A 1 93 ? -16.711 -9.731 -11.327 1.00 52.09 93 GLY A N 1
ATOM 754 C CA . GLY A 1 93 ? -18.079 -9.257 -11.573 1.00 52.09 93 GLY A CA 1
ATOM 755 C C . GLY A 1 93 ? -18.181 -7.973 -12.411 1.00 52.09 93 GLY A C 1
ATOM 756 O O . GLY A 1 93 ? -19.249 -7.684 -12.946 1.00 52.09 93 GLY A O 1
ATOM 757 N N . GLY A 1 94 ? -17.083 -7.220 -12.561 1.00 51.12 94 GLY A N 1
ATOM 758 C CA . GLY A 1 94 ? -17.033 -5.964 -13.323 1.00 51.12 94 GLY A CA 1
ATOM 759 C C . GLY A 1 94 ? -16.705 -6.106 -14.816 1.00 51.12 94 GLY A C 1
ATOM 760 O O . GLY A 1 94 ? -16.871 -5.144 -15.560 1.00 51.12 94 GLY A O 1
ATOM 761 N N . SER A 1 95 ? -16.272 -7.284 -15.287 1.00 49.84 95 SER A N 1
ATOM 762 C CA . SER A 1 95 ? -15.845 -7.504 -16.685 1.00 49.84 95 SER A CA 1
ATOM 763 C C . SER A 1 95 ? -16.904 -8.228 -17.531 1.00 49.84 95 SER A C 1
ATOM 765 O O . SER A 1 95 ? -16.625 -9.133 -18.314 1.00 49.84 95 SER A O 1
ATOM 767 N N . LYS A 1 96 ? -18.166 -7.831 -17.369 1.00 46.75 96 LYS A N 1
ATOM 768 C CA . LYS A 1 96 ? -19.236 -8.119 -18.331 1.00 46.75 96 LYS A CA 1
ATOM 769 C C . LYS A 1 96 ? -19.988 -6.826 -18.593 1.00 46.75 96 LYS A C 1
ATOM 771 O O . LYS A 1 96 ? -21.015 -6.618 -17.967 1.00 46.75 96 LYS A O 1
ATOM 776 N N . ASN A 1 97 ? -19.420 -5.944 -19.424 1.00 43.31 97 ASN A N 1
ATOM 777 C CA . ASN A 1 97 ? -20.117 -4.948 -20.261 1.00 43.31 97 ASN A CA 1
ATOM 778 C C . ASN A 1 97 ? -19.112 -3.979 -20.926 1.00 43.31 97 ASN A C 1
ATOM 780 O O . ASN A 1 97 ? -18.924 -2.869 -20.432 1.00 43.31 97 ASN A O 1
ATOM 784 N N . LYS A 1 98 ? -18.486 -4.386 -22.038 1.00 36.12 98 LYS A N 1
ATOM 785 C CA . LYS A 1 98 ? -18.537 -3.731 -23.367 1.00 36.12 98 LYS A CA 1
ATOM 786 C C . LYS A 1 98 ? -17.549 -4.373 -24.332 1.00 36.12 98 LYS A C 1
ATOM 788 O O . LYS A 1 98 ? -16.381 -4.546 -23.932 1.00 36.12 98 LYS A O 1
#

Radius of gyration: 15.46 Å; chains: 1; bounding box: 36×34×39 Å

Secondary structure (DSSP, 8-state):
-EEEETTTTEEEE----S---HHHHHHHHHHHHHHHHHHHSTT-TTTHHHHHHHHHHHHHTTT-HHHHHHHHHHTT-PPPHHHHHHHHHHHHTT----

Sequence (98 aa):
MIRWERENSKLYMQSSDGESNYEEKIKFATYFADEISKGVLFEMADQIPSLAELIKFGSLLDFQDAAVGFLLRSKNLQLFPEDDYFLKSSMLGGSKNK

pLDDT: mean 86.26, std 12.92, range [36.12, 96.81]

Organism: Panicum virgatum (NCBI:txid38727)

Foldseek 3Di:
DWAADQPVRDIDDDDDPDDQDPVNLLVCLQVVLQRVLCNVCVVPVVCSVVSSVLSSQCSSVVVPPVSNCVVCVVVVNDDDPVVVVVVVVVVVVPPPDD